Protein AF-A0A1F5CZR9-F1 (afdb_monomer_lite)

Radius of gyration: 28.27 Å; chains: 1; bounding box: 61×41×88 Å

Sequence (184 aa):
MLEPYILILLAVVMSLSHAVIFRLTFDDGFEARFELYREAQKARMVEENEKFVHTMKGIIDLDPEAVEVMGFGEKWKQMLAGVDEMKAERGRLVNRIHVVYYFTFASVVFSGGGLVFTEGLGLPLGYTLYLTSFSWWLLVGGLLATLYLLLEYQLIERKFSRVHSSSDGRGTRIPPGGTAASAP

Structure (mmCIF, N/CA/C/O backbone):
data_AF-A0A1F5CZR9-F1
#
_entry.id   AF-A0A1F5CZR9-F1
#
loop_
_atom_site.group_PDB
_atom_site.id
_atom_site.type_symbol
_atom_site.label_atom_id
_atom_site.label_alt_id
_atom_site.label_comp_id
_atom_site.label_asym_id
_atom_site.label_entity_id
_atom_site.label_seq_id
_atom_site.pdbx_PDB_ins_code
_atom_site.Cartn_x
_atom_site.Cartn_y
_atom_site.Cartn_z
_atom_site.occupancy
_atom_site.B_iso_or_equiv
_atom_site.auth_seq_id
_atom_site.auth_comp_id
_atom_site.auth_asym_id
_atom_site.auth_atom_id
_atom_site.pdbx_PDB_model_num
ATOM 1 N N . MET A 1 1 ? 24.836 -5.600 -20.474 1.00 67.75 1 MET A N 1
ATOM 2 C CA . MET A 1 1 ? 23.818 -6.591 -20.902 1.00 67.75 1 MET A CA 1
ATOM 3 C C . MET A 1 1 ? 23.045 -7.241 -19.747 1.00 67.75 1 MET A C 1
ATOM 5 O O . MET A 1 1 ? 21.901 -7.599 -19.969 1.00 67.75 1 MET A O 1
ATOM 9 N N . LEU A 1 2 ? 23.605 -7.407 -18.535 1.00 86.44 2 LEU A N 1
ATOM 10 C CA . LEU A 1 2 ? 22.926 -8.097 -17.413 1.00 86.44 2 LEU A CA 1
ATOM 11 C C . LEU A 1 2 ? 21.934 -7.227 -16.615 1.00 86.44 2 LEU A C 1
ATOM 13 O O . LEU A 1 2 ? 20.970 -7.744 -16.061 1.00 86.44 2 LEU A O 1
ATOM 17 N N . GLU A 1 3 ? 22.154 -5.915 -16.570 1.00 86.50 3 GLU A N 1
ATOM 18 C CA . GLU A 1 3 ? 21.386 -4.970 -15.746 1.00 86.50 3 GLU A CA 1
ATOM 19 C C . GLU A 1 3 ? 19.857 -5.030 -15.950 1.00 86.50 3 GLU A C 1
ATOM 21 O O . GLU A 1 3 ? 19.153 -5.157 -14.948 1.00 86.50 3 GLU A O 1
ATOM 26 N N . PRO A 1 4 ? 19.302 -5.045 -17.180 1.00 87.25 4 PRO A N 1
ATOM 27 C CA . PRO A 1 4 ? 17.851 -5.121 -17.354 1.00 87.25 4 PRO A CA 1
ATOM 28 C C . PRO A 1 4 ? 17.233 -6.399 -16.767 1.00 87.25 4 PRO A C 1
ATOM 30 O O . PRO A 1 4 ? 16.142 -6.356 -16.206 1.00 87.25 4 PRO A O 1
ATOM 33 N N . TYR A 1 5 ? 17.945 -7.530 -16.839 1.00 90.19 5 TYR A N 1
ATOM 34 C CA . TYR A 1 5 ? 17.497 -8.794 -16.248 1.00 90.19 5 TYR A CA 1
ATOM 35 C C . TYR A 1 5 ? 17.472 -8.728 -14.721 1.00 90.19 5 TYR A C 1
ATOM 37 O O . TYR A 1 5 ? 16.531 -9.219 -14.101 1.00 90.19 5 TYR A O 1
ATOM 45 N N . ILE A 1 6 ? 18.478 -8.086 -14.116 1.00 92.06 6 ILE A N 1
ATOM 46 C CA . ILE A 1 6 ? 18.532 -7.864 -12.666 1.00 92.06 6 ILE A CA 1
ATOM 47 C C . ILE A 1 6 ? 17.344 -7.005 -12.226 1.00 92.06 6 ILE A C 1
ATOM 49 O O . ILE A 1 6 ? 16.684 -7.337 -11.246 1.00 92.06 6 ILE A O 1
ATOM 53 N N . LEU A 1 7 ? 17.024 -5.943 -12.968 1.00 91.00 7 LEU A N 1
ATOM 54 C CA . LEU A 1 7 ? 15.895 -5.062 -12.654 1.00 91.00 7 LEU A CA 1
ATOM 55 C C . LEU A 1 7 ? 14.547 -5.784 -12.748 1.00 91.00 7 LEU A C 1
ATOM 57 O O . LEU A 1 7 ? 13.711 -5.632 -11.858 1.00 91.00 7 LEU A O 1
ATOM 61 N N . ILE A 1 8 ? 14.354 -6.621 -13.772 1.00 90.94 8 ILE A N 1
ATOM 62 C CA . ILE A 1 8 ? 13.153 -7.461 -13.894 1.00 90.94 8 ILE A CA 1
ATOM 63 C C . ILE A 1 8 ? 13.056 -8.423 -12.706 1.00 90.94 8 ILE A C 1
ATOM 65 O O . ILE A 1 8 ? 11.998 -8.530 -12.087 1.00 90.94 8 ILE A O 1
ATOM 69 N N . LEU A 1 9 ? 14.156 -9.093 -12.350 1.00 94.00 9 LEU A N 1
ATOM 70 C CA . LEU A 1 9 ? 14.185 -10.013 -11.214 1.00 94.00 9 LEU A CA 1
ATOM 71 C C . LEU A 1 9 ? 13.847 -9.293 -9.898 1.00 94.00 9 LEU A C 1
ATOM 73 O O . LEU A 1 9 ? 13.029 -9.786 -9.126 1.00 94.00 9 LEU A O 1
ATOM 77 N N . LEU A 1 10 ? 14.413 -8.105 -9.666 1.00 93.62 10 LEU A N 1
ATOM 78 C CA . LEU A 1 10 ? 14.102 -7.279 -8.496 1.00 93.62 10 LEU A CA 1
ATOM 79 C C . LEU A 1 10 ? 12.627 -6.862 -8.460 1.00 93.62 10 LEU A C 1
ATOM 81 O O . LEU A 1 10 ? 12.006 -6.941 -7.400 1.00 93.62 10 LEU A O 1
ATOM 85 N N . ALA A 1 11 ? 12.042 -6.483 -9.599 1.00 92.19 11 ALA A N 1
ATOM 86 C CA . ALA A 1 11 ? 10.621 -6.151 -9.687 1.00 92.19 11 ALA A CA 1
ATOM 87 C C . ALA A 1 11 ? 9.728 -7.342 -9.305 1.00 92.19 11 ALA A C 1
ATOM 89 O O . ALA A 1 11 ? 8.759 -7.179 -8.559 1.00 92.19 11 ALA A O 1
ATOM 90 N N . VAL A 1 12 ? 10.080 -8.548 -9.765 1.00 93.19 12 VAL A N 1
ATOM 91 C CA . VAL A 1 12 ? 9.365 -9.789 -9.428 1.00 93.19 12 VAL A CA 1
ATOM 92 C C . VAL A 1 12 ? 9.501 -10.114 -7.941 1.00 93.19 12 VAL A C 1
ATOM 94 O O . VAL A 1 12 ? 8.495 -10.362 -7.277 1.00 93.19 12 VAL A O 1
ATOM 97 N N . VAL A 1 13 ? 10.718 -10.061 -7.391 1.00 93.69 13 VAL A N 1
ATOM 98 C CA . VAL A 1 13 ? 10.968 -10.310 -5.961 1.00 93.69 13 VAL A CA 1
ATOM 99 C C . VAL A 1 13 ? 10.206 -9.311 -5.090 1.00 93.69 13 VAL A C 1
ATOM 101 O O . VAL A 1 13 ? 9.594 -9.710 -4.098 1.00 93.69 13 VAL A O 1
ATOM 104 N N . MET A 1 14 ? 10.185 -8.031 -5.467 1.00 92.56 14 MET A N 1
ATOM 105 C CA . MET A 1 14 ? 9.427 -7.000 -4.757 1.00 92.56 14 MET A CA 1
ATOM 106 C C . MET A 1 14 ? 7.922 -7.281 -4.803 1.00 92.56 14 MET A C 1
ATOM 108 O O . MET A 1 14 ? 7.262 -7.220 -3.769 1.00 92.56 14 MET A O 1
ATOM 112 N N . SER A 1 15 ? 7.385 -7.651 -5.968 1.00 91.38 15 SER A N 1
ATOM 113 C CA . SER A 1 15 ? 5.967 -7.989 -6.129 1.00 91.38 15 SER 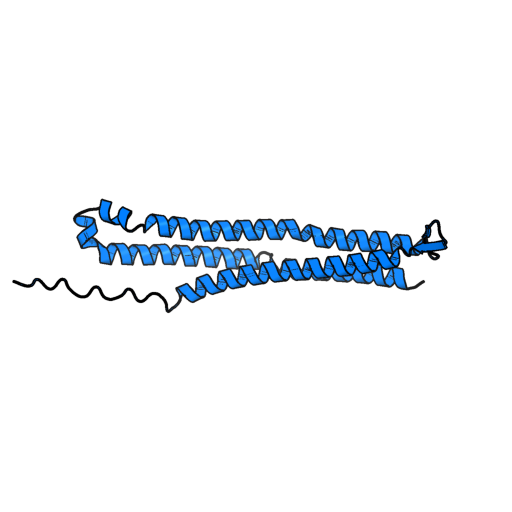A CA 1
ATOM 114 C C . SER A 1 15 ? 5.552 -9.196 -5.277 1.00 91.38 15 SER A C 1
ATOM 116 O O . SER A 1 15 ? 4.531 -9.145 -4.588 1.00 91.38 15 SER A O 1
ATOM 118 N N . LEU A 1 16 ? 6.373 -10.251 -5.257 1.00 91.31 16 LEU A N 1
ATOM 119 C CA . LEU A 1 16 ? 6.148 -11.438 -4.429 1.00 91.31 16 LEU A CA 1
ATOM 120 C C . LEU A 1 16 ? 6.234 -11.111 -2.937 1.00 91.31 16 LEU A C 1
ATOM 122 O O . LEU A 1 16 ? 5.358 -11.502 -2.170 1.00 91.31 16 LEU A O 1
ATOM 126 N N . SER A 1 17 ? 7.255 -10.355 -2.531 1.00 89.56 17 SER A N 1
ATOM 127 C CA . SER A 1 17 ? 7.435 -9.938 -1.137 1.00 89.56 17 SER A CA 1
ATOM 128 C C . SER A 1 17 ? 6.250 -9.101 -0.664 1.00 89.56 17 SER A C 1
ATOM 130 O O . SER A 1 17 ? 5.699 -9.354 0.403 1.00 89.56 17 SER A O 1
ATOM 132 N N . HIS A 1 18 ? 5.803 -8.153 -1.490 1.00 88.94 18 HIS A N 1
ATOM 133 C CA . HIS A 1 18 ? 4.627 -7.342 -1.213 1.00 88.94 18 HIS A CA 1
ATOM 134 C C . HIS A 1 18 ? 3.361 -8.197 -1.084 1.00 88.94 18 HIS A C 1
ATOM 136 O O . HIS A 1 18 ? 2.606 -8.015 -0.134 1.00 88.94 18 HIS A O 1
ATOM 142 N N . ALA A 1 19 ? 3.156 -9.173 -1.974 1.00 86.38 19 ALA A N 1
ATOM 143 C CA . ALA A 1 19 ? 2.020 -10.088 -1.893 1.00 86.38 19 ALA A CA 1
ATOM 144 C C . ALA A 1 19 ? 2.030 -10.916 -0.596 1.00 86.38 19 ALA A C 1
ATOM 146 O O . ALA A 1 19 ? 0.996 -11.042 0.056 1.00 86.38 19 ALA A O 1
ATOM 147 N N . VAL A 1 20 ? 3.191 -11.446 -0.193 1.00 85.88 20 VAL A N 1
ATOM 148 C CA . VAL A 1 20 ? 3.341 -12.220 1.050 1.00 85.88 20 VAL A CA 1
ATOM 149 C C . VAL A 1 20 ? 3.095 -11.346 2.276 1.00 85.88 20 VAL A C 1
ATOM 151 O O . VAL A 1 20 ? 2.308 -11.727 3.139 1.00 85.88 20 VAL A O 1
ATOM 154 N N . ILE A 1 21 ? 3.722 -10.168 2.345 1.00 83.25 21 ILE A N 1
ATOM 155 C CA . ILE A 1 21 ? 3.536 -9.218 3.449 1.00 83.25 21 ILE A CA 1
ATOM 156 C C . ILE A 1 21 ? 2.067 -8.831 3.550 1.00 83.25 21 ILE A C 1
ATOM 158 O O . ILE A 1 21 ? 1.483 -8.918 4.628 1.00 83.25 21 ILE A O 1
ATOM 162 N N . PHE A 1 22 ? 1.458 -8.441 2.431 1.00 78.75 22 PHE A N 1
ATOM 163 C CA . PHE A 1 22 ? 0.069 -8.024 2.405 1.00 78.75 22 PHE A CA 1
ATOM 164 C C . PHE A 1 22 ? -0.860 -9.158 2.839 1.00 78.75 22 PHE A C 1
ATOM 166 O O . PHE A 1 22 ? -1.722 -8.943 3.684 1.00 78.75 22 PHE A O 1
ATOM 173 N N . ARG A 1 23 ? -0.639 -10.380 2.345 1.00 77.62 23 ARG A N 1
ATOM 174 C CA . ARG A 1 23 ? -1.414 -11.547 2.763 1.00 77.62 23 ARG A CA 1
ATOM 175 C C . ARG A 1 23 ? -1.271 -11.804 4.263 1.00 77.62 23 ARG A C 1
ATOM 177 O O . ARG A 1 23 ? -2.258 -11.812 4.978 1.00 77.62 23 ARG A O 1
ATOM 184 N N . LEU A 1 24 ? -0.057 -11.907 4.794 1.00 74.12 24 LEU A N 1
ATOM 185 C CA . LEU A 1 24 ? 0.134 -12.133 6.235 1.00 74.12 24 LEU A CA 1
ATOM 186 C C . LEU A 1 24 ? -0.498 -11.036 7.110 1.00 74.12 24 LEU A C 1
ATOM 188 O O . LEU A 1 24 ? -0.901 -11.291 8.245 1.00 74.12 24 LEU A O 1
ATOM 192 N N . THR A 1 25 ? -0.592 -9.823 6.574 1.00 70.56 25 THR A N 1
ATOM 193 C CA . THR A 1 25 ? -1.023 -8.635 7.309 1.00 70.56 25 THR A CA 1
ATOM 194 C C . THR A 1 25 ? -2.538 -8.390 7.217 1.00 70.56 25 THR A C 1
ATOM 196 O O . THR A 1 25 ? -3.145 -7.971 8.200 1.00 70.56 25 THR A O 1
ATOM 199 N N . PHE A 1 26 ? -3.167 -8.673 6.071 1.00 67.06 26 PHE A N 1
ATOM 200 C CA . PHE A 1 26 ? -4.551 -8.283 5.758 1.00 67.06 26 PHE A CA 1
ATOM 201 C C . PHE A 1 26 ? -5.493 -9.441 5.377 1.00 67.06 26 PHE A C 1
ATOM 203 O O . PHE A 1 26 ? -6.667 -9.164 5.104 1.00 67.06 26 PHE A O 1
ATOM 210 N N . ASP A 1 27 ? -5.008 -10.687 5.336 1.00 68.31 27 ASP A N 1
ATOM 211 C CA . ASP A 1 27 ? -5.811 -11.902 5.086 1.00 68.31 27 ASP A CA 1
ATOM 212 C C . ASP A 1 27 ? -6.689 -12.258 6.309 1.00 68.31 27 ASP A C 1
ATOM 214 O O . ASP A 1 27 ? -6.731 -11.508 7.289 1.00 68.31 27 ASP A O 1
ATOM 218 N N . ASP A 1 28 ? -7.387 -13.396 6.264 1.00 63.44 28 ASP A N 1
ATOM 219 C CA . ASP A 1 28 ? -8.409 -13.842 7.238 1.00 63.44 28 ASP A CA 1
ATOM 220 C C . ASP A 1 28 ? -8.035 -13.679 8.727 1.00 63.44 28 ASP A C 1
ATOM 222 O O . ASP A 1 28 ? -8.892 -13.424 9.578 1.00 63.44 28 ASP A O 1
ATOM 226 N N . GLY A 1 29 ? -6.743 -13.756 9.060 1.00 64.62 29 GLY A N 1
ATOM 227 C CA . GLY A 1 29 ? -6.248 -13.523 10.417 1.00 64.62 29 GLY A CA 1
ATOM 228 C C . GLY A 1 29 ? -6.516 -12.108 10.947 1.00 64.62 29 GLY A C 1
ATOM 229 O O . GLY A 1 29 ? -6.653 -11.933 12.155 1.00 64.62 29 GLY A O 1
ATOM 230 N N . PHE A 1 30 ? -6.612 -11.096 10.082 1.00 65.31 30 PHE A N 1
ATOM 231 C CA . PHE A 1 30 ? -6.980 -9.738 10.484 1.00 65.31 30 PHE A CA 1
ATOM 232 C C . PHE A 1 30 ? -8.474 -9.617 10.784 1.00 65.31 30 PHE A C 1
ATOM 234 O O . PHE A 1 30 ? -8.826 -9.016 11.795 1.00 65.31 30 PHE A O 1
ATOM 241 N N . GLU A 1 31 ? -9.345 -10.195 9.953 1.00 70.31 31 GLU A N 1
ATOM 242 C CA . GLU A 1 31 ? -10.797 -10.128 10.173 1.00 70.31 31 GLU A CA 1
ATOM 243 C C . GLU A 1 31 ? -11.175 -10.832 11.481 1.00 70.31 31 GLU A C 1
ATOM 245 O O . GLU A 1 31 ? -11.929 -10.285 12.280 1.00 70.31 31 GLU A O 1
ATOM 250 N N . ALA A 1 32 ? -10.553 -11.982 11.764 1.00 73.31 32 ALA A N 1
ATOM 251 C CA . ALA A 1 32 ? -10.721 -12.680 13.035 1.00 73.31 32 ALA A CA 1
ATOM 252 C C . ALA A 1 32 ? -10.283 -11.822 14.236 1.00 73.31 32 ALA A C 1
ATOM 254 O O . ALA A 1 32 ? -10.989 -11.756 15.241 1.00 73.31 32 ALA A O 1
ATOM 255 N N . ARG A 1 33 ? -9.142 -11.118 14.135 1.00 73.31 33 ARG A N 1
ATOM 256 C CA . ARG A 1 33 ? -8.701 -10.171 15.174 1.00 73.31 33 ARG A CA 1
ATOM 257 C C . ARG A 1 33 ? -9.691 -9.015 15.322 1.00 73.31 33 ARG A C 1
ATOM 259 O O . ARG A 1 33 ? -10.036 -8.659 16.442 1.00 73.31 33 ARG A O 1
ATOM 266 N N . PHE A 1 34 ? -10.158 -8.442 14.213 1.00 73.00 34 PHE A N 1
ATOM 267 C CA . PHE A 1 34 ? -11.088 -7.314 14.205 1.00 73.00 34 PHE A CA 1
ATOM 268 C C . PHE A 1 34 ? -12.450 -7.666 14.812 1.00 73.00 34 PHE A C 1
ATOM 270 O O . PHE A 1 34 ? -12.944 -6.913 15.650 1.00 73.00 34 PHE A O 1
ATOM 277 N N . GLU A 1 35 ? -13.040 -8.807 14.449 1.00 77.06 35 GLU A N 1
ATOM 278 C CA . GLU A 1 35 ? -14.293 -9.268 15.057 1.00 77.06 35 GLU A CA 1
ATOM 279 C C . GLU A 1 35 ? -14.111 -9.540 16.554 1.00 77.06 35 GLU A C 1
ATOM 281 O O . GLU A 1 35 ? -14.918 -9.072 17.353 1.00 77.06 35 GLU A O 1
ATOM 286 N N . LEU A 1 36 ? -12.989 -10.136 16.970 1.00 77.88 36 LEU A N 1
ATOM 287 C CA . LEU A 1 36 ? -12.685 -10.323 18.392 1.00 77.88 36 LEU A CA 1
ATOM 288 C C . LEU A 1 36 ? -12.591 -8.982 19.149 1.00 77.88 36 LEU A C 1
ATOM 290 O O . LEU A 1 36 ? -13.087 -8.861 20.271 1.00 77.88 36 LEU A O 1
ATOM 294 N N . TYR A 1 37 ? -12.033 -7.936 18.530 1.00 70.44 37 TYR A N 1
ATOM 295 C CA . TYR A 1 37 ? -12.045 -6.583 19.101 1.00 70.44 37 TYR A CA 1
ATOM 296 C C . TYR A 1 37 ? -13.445 -5.979 19.167 1.00 70.44 37 TYR A C 1
ATOM 298 O O . TYR A 1 37 ? -13.802 -5.354 20.168 1.00 70.44 37 TYR A O 1
ATOM 306 N N . ARG A 1 38 ? -14.238 -6.142 18.109 1.00 76.50 38 ARG A N 1
ATOM 307 C CA . ARG A 1 38 ? -15.607 -5.634 18.041 1.00 76.50 38 ARG A CA 1
ATOM 308 C C . ARG A 1 38 ? -16.486 -6.294 19.099 1.00 76.50 38 ARG A C 1
ATOM 310 O O . ARG A 1 38 ? -17.265 -5.606 19.758 1.00 76.50 38 ARG A O 1
ATOM 317 N N . GLU A 1 39 ? -16.348 -7.600 19.287 1.00 80.75 39 GLU A N 1
ATOM 318 C CA . GLU A 1 39 ? -17.029 -8.354 20.336 1.00 80.75 39 GLU A CA 1
ATOM 319 C C . GLU A 1 39 ? -16.579 -7.910 21.730 1.00 80.75 39 GLU A C 1
ATOM 321 O O . GLU A 1 39 ? -17.430 -7.619 22.568 1.00 80.75 39 GLU A O 1
ATOM 326 N N . ALA A 1 40 ? -15.274 -7.741 21.964 1.00 78.69 40 ALA A N 1
ATOM 327 C CA . ALA A 1 40 ? -14.757 -7.237 23.239 1.00 78.69 40 ALA A CA 1
ATOM 328 C C . ALA A 1 40 ? -15.260 -5.816 23.562 1.00 78.69 40 ALA A C 1
ATOM 330 O O . ALA A 1 40 ? -15.619 -5.517 24.702 1.00 78.69 40 ALA A O 1
ATOM 331 N N . GLN A 1 41 ? -15.330 -4.938 22.557 1.00 72.94 41 GLN A N 1
ATOM 332 C CA . GLN A 1 41 ? -15.903 -3.596 22.690 1.00 72.94 41 GLN A CA 1
ATOM 333 C C . GLN A 1 41 ? -17.403 -3.646 23.005 1.00 72.94 41 GLN A C 1
ATOM 335 O O . GLN A 1 41 ? -17.858 -2.926 23.892 1.00 72.94 41 GLN A O 1
ATOM 340 N N . LYS A 1 42 ? -18.174 -4.514 22.335 1.00 77.50 42 LYS A N 1
ATOM 341 C CA . LYS A 1 42 ? -19.601 -4.725 22.636 1.00 77.50 42 LYS A CA 1
ATOM 342 C C . LYS A 1 42 ? -19.820 -5.258 24.048 1.00 77.50 42 LYS A C 1
ATOM 344 O O . LYS A 1 42 ? -20.663 -4.724 24.759 1.00 77.50 42 LYS A O 1
ATOM 349 N N . ALA A 1 43 ? -19.053 -6.261 24.468 1.00 79.81 43 ALA A N 1
ATOM 350 C CA . ALA A 1 43 ? -19.142 -6.820 25.814 1.00 79.81 43 ALA A CA 1
ATOM 351 C C . ALA A 1 43 ? -18.867 -5.749 26.882 1.00 79.81 43 ALA A C 1
ATOM 353 O O . ALA A 1 43 ? -19.618 -5.629 27.847 1.00 79.81 43 ALA A O 1
ATOM 354 N N . ARG A 1 44 ? -17.863 -4.891 26.658 1.00 71.06 44 ARG A N 1
ATOM 355 C CA . ARG A 1 44 ? -17.593 -3.735 27.526 1.00 71.06 44 ARG A CA 1
ATOM 356 C C . ARG A 1 44 ? -18.711 -2.701 27.530 1.00 71.06 44 ARG A C 1
ATOM 358 O O . ARG A 1 44 ? -18.984 -2.147 28.586 1.00 71.06 44 ARG A O 1
ATOM 365 N N . MET A 1 45 ? -19.361 -2.437 26.396 1.00 72.12 45 MET A N 1
ATOM 366 C CA . MET A 1 45 ? -20.527 -1.543 26.374 1.00 72.12 45 MET A CA 1
ATOM 367 C C . MET A 1 45 ? -21.650 -2.076 27.255 1.00 72.12 45 MET A C 1
ATOM 369 O O . MET A 1 45 ? -22.250 -1.304 27.994 1.00 72.12 45 MET A O 1
ATOM 373 N N . VAL A 1 46 ? -21.906 -3.386 27.207 1.00 77.50 46 VAL A N 1
ATOM 374 C CA . VAL A 1 46 ? -22.907 -4.028 28.065 1.00 77.50 46 VAL A CA 1
ATOM 375 C C . VAL A 1 46 ? -22.508 -3.909 29.537 1.00 77.50 46 VAL A C 1
ATOM 377 O O . VAL A 1 46 ? -23.324 -3.477 30.344 1.00 77.50 46 VAL A O 1
ATOM 380 N N . GLU A 1 47 ? -21.248 -4.183 29.881 1.00 78.88 47 GLU A N 1
ATOM 381 C CA . GLU A 1 47 ? -20.761 -4.077 31.263 1.00 78.88 47 GLU A CA 1
ATOM 382 C C . GLU A 1 47 ? -20.784 -2.630 31.799 1.00 78.88 47 GLU A C 1
ATOM 384 O O . GLU A 1 47 ? -21.217 -2.391 32.929 1.00 78.88 47 GLU A O 1
ATOM 389 N N . GLU A 1 48 ? -20.347 -1.643 31.002 1.00 74.69 48 GLU A N 1
ATOM 390 C CA . GLU A 1 48 ? -20.453 -0.222 31.368 1.00 74.69 48 GLU A CA 1
ATOM 391 C C . GLU A 1 48 ? -21.919 0.185 31.539 1.00 74.69 48 GLU A C 1
ATOM 393 O O . GLU A 1 48 ? -22.226 0.934 32.466 1.00 74.69 48 GLU A O 1
ATOM 398 N N . ASN A 1 49 ? -22.823 -0.323 30.693 1.00 73.56 49 ASN A N 1
ATOM 399 C CA . ASN A 1 49 ? -24.251 -0.047 30.806 1.00 73.56 49 ASN A CA 1
ATOM 400 C C . ASN A 1 49 ? -24.844 -0.609 32.097 1.00 73.56 49 ASN A C 1
ATOM 402 O O . ASN A 1 49 ? -25.536 0.099 32.821 1.00 73.56 49 ASN A O 1
ATOM 406 N N . GLU A 1 50 ? -24.549 -1.868 32.419 1.00 77.25 50 GLU A N 1
ATOM 407 C CA . GLU A 1 50 ? -25.036 -2.507 33.641 1.00 77.25 50 GLU A CA 1
ATOM 408 C C . GLU A 1 50 ? -24.521 -1.792 34.892 1.00 77.25 50 GLU A C 1
ATOM 410 O O . GLU A 1 50 ? -25.298 -1.517 35.808 1.00 77.25 50 GLU A O 1
ATOM 415 N N . LYS A 1 51 ? -23.235 -1.415 34.916 1.00 76.75 51 LYS A N 1
ATOM 416 C CA . LYS A 1 51 ? -22.661 -0.606 36.002 1.00 76.75 51 LYS A CA 1
ATOM 417 C C . LYS A 1 51 ? -23.333 0.757 36.106 1.00 76.75 51 LYS A C 1
ATOM 419 O O . LYS A 1 51 ? -23.689 1.165 37.208 1.00 76.75 51 LYS A O 1
ATOM 424 N N . PHE A 1 52 ? -23.527 1.443 34.983 1.00 70.69 52 PHE A N 1
ATOM 425 C CA . PHE A 1 52 ? -24.184 2.744 34.954 1.00 70.69 52 PHE A CA 1
ATOM 426 C C . PHE A 1 52 ? -25.617 2.654 35.492 1.00 70.69 52 PHE A C 1
ATOM 428 O O . PHE A 1 52 ? -25.950 3.366 36.436 1.00 70.69 52 PHE A O 1
ATOM 435 N N . VAL A 1 53 ? -26.429 1.725 34.978 1.00 70.69 53 VAL A N 1
ATOM 436 C CA . VAL A 1 53 ? -27.808 1.493 35.435 1.00 70.69 53 VAL A CA 1
ATOM 437 C C . VAL A 1 53 ? -27.839 1.125 36.916 1.00 70.69 53 VAL A C 1
ATOM 439 O O . VAL A 1 53 ? -28.662 1.656 37.655 1.00 70.69 53 VAL A O 1
ATOM 442 N N . HIS A 1 54 ? -26.929 0.271 37.389 1.00 73.88 54 HIS A N 1
ATOM 443 C CA . HIS A 1 54 ? -26.866 -0.105 38.800 1.00 73.88 54 HIS A CA 1
ATOM 444 C C . HIS A 1 54 ? -26.509 1.083 39.707 1.00 73.88 54 HIS A C 1
ATOM 446 O O . HIS A 1 54 ? -27.112 1.256 40.765 1.00 73.88 54 HIS A O 1
ATOM 452 N N . THR A 1 55 ? -25.544 1.919 39.313 1.00 72.19 55 THR A N 1
ATOM 453 C CA . THR A 1 55 ? -25.130 3.102 40.086 1.00 72.19 55 THR A CA 1
ATOM 454 C C . THR A 1 55 ? -26.172 4.218 40.043 1.00 72.19 55 THR A C 1
ATOM 456 O O . THR A 1 55 ? -26.354 4.923 41.032 1.00 72.19 55 THR A O 1
ATOM 459 N N . MET A 1 56 ? -26.873 4.372 38.921 1.00 67.12 56 MET A N 1
ATOM 460 C CA . MET A 1 56 ? -27.834 5.449 38.703 1.00 67.12 56 MET A CA 1
ATOM 461 C C . MET A 1 56 ? -29.284 5.064 38.968 1.00 67.12 56 MET A C 1
ATOM 463 O O . MET A 1 56 ? -30.135 5.942 38.902 1.00 67.12 56 MET A O 1
ATOM 467 N N . LYS A 1 57 ? -29.582 3.809 39.321 1.00 67.00 57 LYS A N 1
ATOM 468 C CA . LYS A 1 57 ? -30.949 3.296 39.509 1.00 67.00 57 LYS A CA 1
ATOM 469 C C . LYS A 1 57 ? -31.850 4.228 40.328 1.00 67.00 57 LYS A C 1
ATOM 471 O O . LYS A 1 57 ? -32.964 4.514 39.919 1.00 67.00 57 LYS A O 1
ATOM 476 N N . GLY A 1 58 ? -31.329 4.780 41.427 1.00 64.12 58 GLY A N 1
ATOM 477 C CA . GLY A 1 58 ? -32.076 5.711 42.280 1.00 64.12 58 GLY A CA 1
ATOM 478 C C . GLY A 1 58 ? -32.373 7.082 41.658 1.00 64.12 58 GLY A C 1
ATOM 479 O O . GLY A 1 58 ? -33.315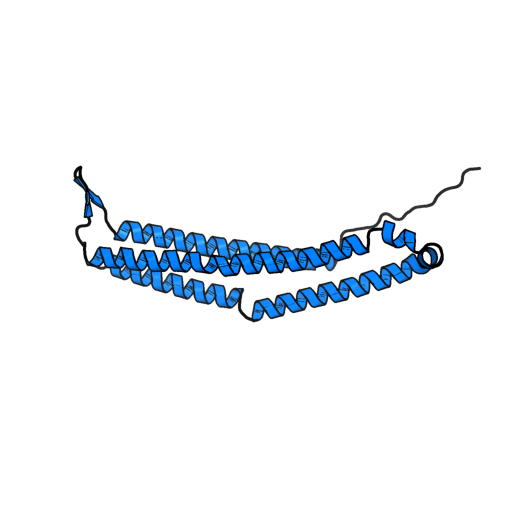 7.732 42.083 1.00 64.12 58 GLY A O 1
ATOM 480 N N . ILE A 1 59 ? -31.595 7.529 40.670 1.00 61.28 59 ILE A N 1
ATOM 481 C CA . ILE A 1 59 ? -31.833 8.774 39.921 1.00 61.28 59 ILE A CA 1
ATOM 482 C C . ILE A 1 59 ? -32.671 8.482 38.667 1.00 61.28 59 ILE A C 1
ATOM 484 O O . ILE A 1 59 ? -33.561 9.257 38.354 1.00 61.28 59 ILE A O 1
ATOM 488 N N . ILE A 1 60 ? -32.449 7.342 38.003 1.00 60.09 60 ILE A N 1
ATOM 489 C CA . ILE A 1 60 ? -33.218 6.878 36.833 1.00 60.09 60 ILE A CA 1
ATOM 490 C C . ILE A 1 60 ? -34.697 6.691 37.182 1.00 60.09 60 ILE A C 1
ATOM 492 O O . ILE A 1 60 ? -35.562 7.099 36.414 1.00 60.09 60 ILE A O 1
ATOM 496 N N . ASP A 1 61 ? -34.983 6.102 38.347 1.00 64.56 61 ASP A N 1
ATOM 497 C CA . ASP A 1 61 ? -36.354 5.889 38.827 1.00 64.56 61 ASP A CA 1
ATOM 498 C C . ASP A 1 61 ? -37.067 7.212 39.196 1.00 64.56 61 ASP A C 1
ATOM 500 O O . ASP A 1 61 ? -38.290 7.239 39.324 1.00 64.56 61 ASP A O 1
ATOM 504 N N . LEU A 1 62 ? -36.312 8.304 39.376 1.00 64.12 62 LEU A N 1
ATOM 505 C CA . LEU A 1 62 ? -36.796 9.626 39.792 1.00 64.12 62 LEU A CA 1
ATOM 506 C C . LEU A 1 62 ? -36.918 10.609 38.618 1.00 64.12 62 LEU A C 1
ATOM 508 O O . LEU A 1 62 ? -37.876 11.378 38.575 1.00 64.12 62 LEU A O 1
ATOM 512 N N . ASP A 1 63 ? -35.967 10.580 37.683 1.00 63.78 63 ASP A N 1
ATOM 513 C CA . ASP A 1 63 ? -35.953 11.391 36.466 1.00 63.78 63 ASP A CA 1
ATOM 514 C C . ASP A 1 63 ? -35.186 10.668 35.331 1.00 63.78 63 ASP A C 1
ATOM 516 O O . ASP A 1 63 ? -33.948 10.678 35.297 1.00 63.78 63 ASP A O 1
ATOM 520 N N . PRO A 1 64 ? -35.897 10.026 34.388 1.00 64.31 64 PRO A N 1
ATOM 521 C CA . PRO A 1 64 ? -35.274 9.311 33.280 1.00 64.31 64 PRO A CA 1
ATOM 522 C C . PRO A 1 64 ? -34.591 10.237 32.255 1.00 64.31 64 PRO A C 1
ATOM 524 O O . PRO A 1 64 ? -33.678 9.780 31.566 1.00 64.31 64 PRO A O 1
ATOM 527 N N . GLU A 1 65 ? -34.957 11.524 32.165 1.00 60.56 65 GLU A N 1
ATOM 528 C CA . GLU A 1 65 ? -34.334 12.471 31.220 1.00 60.56 65 GLU A CA 1
ATOM 529 C C . GLU A 1 65 ? -32.922 12.888 31.670 1.00 60.56 65 GLU A C 1
ATOM 531 O O . GLU A 1 65 ? -32.048 13.154 30.840 1.00 60.56 65 GLU A O 1
ATOM 536 N N . ALA A 1 66 ? -32.627 12.836 32.974 1.00 59.25 66 ALA A N 1
ATOM 537 C CA . ALA A 1 66 ? -31.299 13.137 33.518 1.00 59.25 66 ALA A CA 1
ATOM 538 C C . ALA A 1 66 ? -30.190 12.197 32.993 1.00 59.25 66 ALA A C 1
ATOM 540 O O . ALA A 1 66 ? -29.011 12.563 32.976 1.00 59.25 66 ALA A O 1
ATOM 541 N N . VAL A 1 67 ? -30.553 10.996 32.527 1.00 59.38 67 VAL A N 1
ATOM 542 C CA . VAL A 1 67 ? -29.632 10.024 31.911 1.00 59.38 67 VAL A CA 1
ATOM 543 C C . VAL A 1 67 ? -29.194 10.449 30.513 1.00 59.38 67 VAL A C 1
ATOM 545 O O . VAL A 1 67 ? -28.021 10.286 30.166 1.00 59.38 67 VAL A O 1
ATOM 548 N N . GLU A 1 68 ? -30.105 11.010 29.712 1.00 58.34 68 GLU A N 1
ATOM 549 C CA . GLU A 1 68 ? -29.767 11.549 28.389 1.00 58.34 68 GLU A CA 1
ATOM 550 C C . GLU A 1 68 ? -28.811 12.740 28.514 1.00 58.34 68 GLU A C 1
ATOM 552 O O . GLU A 1 68 ? -27.850 12.846 27.748 1.00 58.34 68 GLU A O 1
ATOM 557 N N . VAL A 1 69 ? -28.988 13.572 29.546 1.00 54.62 69 VAL A N 1
ATOM 558 C CA . VAL A 1 69 ? -28.126 14.733 29.822 1.00 54.62 69 VAL A CA 1
ATOM 559 C C . VAL A 1 69 ? -26.691 14.327 30.197 1.00 54.62 69 VAL A C 1
ATOM 561 O O . VAL A 1 69 ? -25.752 15.076 29.931 1.00 54.62 69 VAL A O 1
ATOM 564 N N . MET A 1 70 ? -26.472 13.120 30.736 1.00 61.94 70 MET A N 1
ATOM 565 C CA . MET A 1 70 ? -25.116 12.609 31.004 1.00 61.94 70 MET A CA 1
ATOM 566 C C . MET A 1 70 ? -24.351 12.162 29.749 1.00 61.94 70 MET A C 1
ATOM 568 O O . MET A 1 70 ? -23.179 11.794 29.849 1.00 61.94 70 MET A O 1
ATOM 572 N N . GLY A 1 71 ? -24.973 12.189 28.563 1.00 63.94 71 GLY A N 1
ATOM 573 C CA . GLY A 1 71 ? -24.285 11.949 27.290 1.00 63.94 71 GLY A CA 1
ATOM 574 C C . GLY A 1 71 ? -23.811 10.507 27.091 1.00 63.94 71 GLY A C 1
ATOM 575 O O . GLY A 1 71 ? -22.931 10.246 26.269 1.00 63.94 71 GLY A O 1
ATOM 576 N N . PHE A 1 72 ? -24.378 9.549 27.827 1.00 66.75 72 PHE A N 1
ATOM 577 C CA . PHE A 1 72 ? -23.965 8.146 27.774 1.00 66.75 72 PHE A CA 1
ATOM 578 C C . PHE A 1 72 ? -24.245 7.513 26.400 1.00 66.75 72 PHE A C 1
ATOM 580 O O . PHE A 1 72 ? -23.378 6.853 25.825 1.00 66.75 72 PHE A O 1
ATOM 587 N N . GLY A 1 73 ? -25.404 7.822 25.807 1.00 68.00 73 GLY A N 1
ATOM 588 C CA . GLY A 1 73 ? -25.724 7.443 24.427 1.00 68.00 73 GLY A CA 1
ATOM 589 C C . GLY A 1 73 ? -24.802 8.098 23.389 1.00 68.00 73 GLY A C 1
ATOM 590 O O . GLY A 1 73 ? -24.439 7.465 22.397 1.00 68.00 73 GLY A O 1
ATOM 591 N N . GLU A 1 74 ? -24.355 9.333 23.635 1.00 74.50 74 GLU A N 1
ATOM 592 C CA . GLU A 1 74 ? -23.392 10.045 22.785 1.00 74.50 74 GLU A CA 1
ATOM 593 C C . GLU A 1 74 ? -22.014 9.365 22.826 1.00 74.50 74 GLU A C 1
ATOM 595 O O . GLU A 1 74 ? -21.395 9.130 21.787 1.00 74.50 74 GLU A O 1
ATOM 600 N N . LYS A 1 75 ? -21.569 8.957 24.023 1.00 70.50 75 LYS A N 1
ATOM 601 C CA . LYS A 1 75 ? -20.327 8.199 24.236 1.00 70.50 75 LYS A CA 1
ATOM 602 C C . LYS A 1 75 ? -20.362 6.853 23.502 1.00 70.50 75 LYS A C 1
ATOM 604 O O . LYS A 1 75 ? -19.375 6.464 22.879 1.00 70.50 75 LYS A O 1
ATOM 609 N N . TRP A 1 76 ? -21.503 6.162 23.512 1.00 70.00 76 TRP A N 1
ATOM 610 C CA . TRP A 1 76 ? -21.689 4.915 22.761 1.00 70.00 76 TRP A CA 1
ATOM 611 C C . TRP A 1 76 ? -21.656 5.113 21.249 1.00 70.00 76 TRP A C 1
ATOM 613 O O . TRP A 1 76 ? -20.978 4.357 20.550 1.00 70.00 76 TRP A O 1
ATOM 623 N N . LYS A 1 77 ? -22.342 6.144 20.740 1.00 74.31 77 LYS A N 1
ATOM 624 C CA . LYS A 1 77 ? -22.296 6.500 19.315 1.00 74.31 77 LYS A CA 1
ATOM 625 C C . LYS A 1 77 ? -20.870 6.815 18.873 1.00 74.31 77 LYS A C 1
ATOM 627 O O . LYS A 1 77 ? -20.451 6.331 17.829 1.00 74.31 77 LYS A O 1
ATOM 632 N N . GLN A 1 78 ? -20.112 7.560 19.678 1.00 75.31 78 GLN A N 1
ATOM 633 C CA . GLN A 1 78 ? -18.709 7.868 19.393 1.00 75.31 78 GLN A CA 1
ATOM 634 C C . GLN A 1 78 ? -17.830 6.613 19.368 1.00 75.31 78 GLN A C 1
ATOM 636 O O 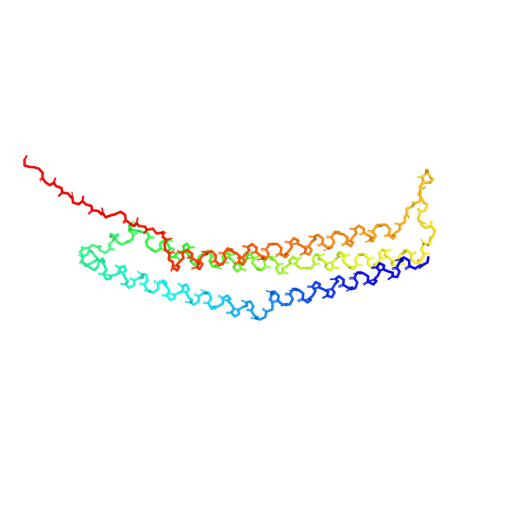. GLN A 1 78 ? -16.983 6.477 18.488 1.00 75.31 78 GLN A O 1
ATOM 641 N N . MET A 1 79 ? -18.041 5.673 20.293 1.00 70.00 79 MET A N 1
ATOM 642 C CA . MET A 1 79 ? -17.236 4.453 20.353 1.00 70.00 79 MET A CA 1
ATOM 643 C C . MET A 1 79 ? -17.512 3.517 19.165 1.00 70.00 79 MET A C 1
ATOM 645 O O . MET A 1 79 ? -16.573 3.019 18.545 1.00 70.00 79 MET A O 1
ATOM 649 N N . LEU A 1 80 ? -18.784 3.342 18.787 1.00 72.44 80 LEU A N 1
ATOM 650 C CA . LEU A 1 80 ? -19.174 2.589 17.588 1.00 72.44 80 LEU A CA 1
ATOM 651 C C . LEU A 1 80 ? -18.685 3.266 16.300 1.00 72.44 80 LEU A C 1
ATOM 653 O O . LEU A 1 80 ? -18.128 2.591 15.435 1.00 72.44 80 LEU A O 1
ATOM 657 N N . ALA A 1 81 ? -18.811 4.593 16.204 1.00 75.44 81 ALA A N 1
ATOM 658 C CA . ALA A 1 81 ? -18.301 5.358 15.070 1.00 75.44 81 ALA A CA 1
ATOM 659 C C . ALA A 1 81 ? -16.780 5.211 14.915 1.00 75.44 81 ALA A C 1
ATOM 661 O O . ALA A 1 81 ? -16.295 5.097 13.793 1.00 75.44 81 ALA A O 1
ATOM 662 N N . GLY A 1 82 ? -16.031 5.136 16.021 1.00 73.00 82 GLY A N 1
ATOM 663 C CA . GLY A 1 82 ? -14.593 4.871 15.990 1.00 73.00 82 GLY A CA 1
ATOM 664 C C . GLY A 1 82 ? -14.252 3.499 15.397 1.00 73.00 82 GLY A C 1
ATOM 665 O O . GLY A 1 82 ? -13.320 3.387 14.605 1.00 73.00 82 GLY A O 1
ATOM 666 N N . VAL A 1 83 ? -15.017 2.453 15.724 1.00 70.69 83 VAL A N 1
ATOM 667 C CA . VAL A 1 83 ? -14.823 1.106 15.149 1.00 70.69 83 VAL A CA 1
ATOM 668 C C . VAL A 1 83 ? -15.135 1.092 13.647 1.00 70.69 83 VAL A C 1
ATOM 670 O O . VAL A 1 83 ? -14.383 0.502 12.864 1.00 70.69 83 VAL A O 1
ATOM 673 N N . ASP A 1 84 ? -16.201 1.775 13.227 1.00 75.69 84 ASP A N 1
ATOM 674 C CA . ASP A 1 84 ? -16.573 1.887 11.812 1.00 75.69 84 ASP A CA 1
ATOM 675 C C . ASP A 1 84 ? -15.562 2.725 11.010 1.00 75.69 84 ASP A C 1
ATOM 677 O O . ASP A 1 84 ? -15.192 2.354 9.891 1.00 75.69 84 ASP A O 1
ATOM 681 N N . GLU A 1 85 ? -15.038 3.808 11.591 1.00 79.88 85 GLU A N 1
ATOM 682 C CA . GLU A 1 85 ? -13.968 4.614 10.998 1.00 79.88 85 GLU A CA 1
ATOM 683 C C . GLU A 1 85 ? -12.703 3.777 10.772 1.00 79.88 85 GLU A C 1
ATOM 685 O O . GLU A 1 85 ? -12.096 3.843 9.700 1.00 79.88 85 GLU A O 1
ATOM 690 N N . MET A 1 86 ? -12.343 2.916 11.727 1.00 72.00 86 MET A N 1
ATOM 691 C CA . MET A 1 86 ? -11.203 2.006 11.585 1.00 72.00 86 MET A CA 1
ATOM 692 C C . MET A 1 86 ? -11.413 0.985 10.455 1.00 72.00 86 MET A C 1
ATOM 694 O O . MET A 1 86 ? -10.489 0.712 9.681 1.00 72.00 86 MET A O 1
ATOM 698 N N . LYS A 1 87 ? -12.635 0.459 10.291 1.00 75.69 87 LYS A N 1
ATOM 699 C CA . LYS A 1 87 ? -12.976 -0.417 9.156 1.00 75.69 87 LYS A CA 1
ATOM 700 C C . LYS A 1 87 ? -12.862 0.326 7.819 1.00 75.69 87 LYS A C 1
ATOM 702 O O . LYS A 1 87 ? -12.346 -0.229 6.843 1.00 75.69 87 LYS A O 1
ATOM 707 N N . ALA A 1 88 ? -13.278 1.591 7.776 1.00 81.19 88 ALA A N 1
ATOM 708 C CA . ALA A 1 88 ? -13.151 2.444 6.597 1.00 81.19 88 ALA A CA 1
ATOM 709 C C . ALA A 1 88 ? -11.687 2.813 6.278 1.00 81.19 88 ALA A C 1
ATOM 711 O O . ALA A 1 88 ? -11.288 2.791 5.111 1.00 81.19 88 ALA A O 1
ATOM 712 N N . GLU A 1 89 ? -10.853 3.114 7.284 1.00 79.00 89 GLU A N 1
ATOM 713 C CA . GLU A 1 89 ? -9.399 3.294 7.125 1.00 79.00 89 GLU A CA 1
ATOM 714 C C . GLU A 1 89 ? -8.752 2.048 6.498 1.00 79.00 89 GLU A C 1
ATOM 716 O O . GLU A 1 89 ? -8.008 2.171 5.521 1.00 79.00 89 GLU A O 1
ATOM 721 N N . ARG A 1 90 ? -9.117 0.842 6.957 1.00 75.31 90 ARG A N 1
ATOM 722 C CA . ARG A 1 90 ? -8.638 -0.419 6.366 1.00 75.31 90 ARG A CA 1
ATOM 723 C C . ARG A 1 90 ? -9.089 -0.592 4.920 1.00 75.31 90 ARG A C 1
ATOM 725 O O . ARG A 1 90 ? -8.272 -0.938 4.073 1.00 75.31 90 ARG A O 1
ATOM 732 N N . GLY A 1 91 ? -10.361 -0.339 4.610 1.00 76.56 91 GLY A N 1
ATOM 733 C CA . GLY A 1 91 ? -10.862 -0.415 3.231 1.00 76.56 91 GLY A CA 1
ATOM 734 C C . GLY A 1 91 ? -10.084 0.497 2.275 1.00 76.56 91 GLY A C 1
ATOM 735 O O . GLY A 1 91 ? -9.730 0.092 1.166 1.00 76.56 91 GLY A O 1
ATOM 736 N N . ARG A 1 92 ? -9.728 1.703 2.736 1.00 81.50 92 ARG A N 1
ATOM 737 C CA . ARG A 1 92 ? -8.885 2.640 1.977 1.00 81.50 92 ARG A CA 1
ATOM 738 C C . ARG A 1 92 ? -7.467 2.107 1.766 1.00 81.50 92 ARG A C 1
ATOM 740 O O . ARG A 1 92 ? -6.955 2.212 0.654 1.00 81.50 92 ARG A O 1
ATOM 747 N N . LEU A 1 93 ? -6.859 1.509 2.788 1.00 80.56 93 LEU A N 1
ATOM 748 C CA . LEU A 1 93 ? -5.545 0.864 2.687 1.00 80.56 93 LEU A CA 1
ATOM 749 C C . LEU A 1 93 ? -5.533 -0.288 1.689 1.00 80.56 93 LEU A C 1
ATOM 751 O O . LEU A 1 93 ? -4.634 -0.359 0.853 1.00 80.56 93 LEU A O 1
ATOM 755 N N . VAL A 1 94 ? -6.560 -1.140 1.727 1.00 78.69 94 VAL A N 1
ATOM 756 C CA . VAL A 1 94 ? -6.676 -2.267 0.798 1.00 78.69 94 VAL A CA 1
ATOM 757 C C . VAL A 1 94 ? -6.767 -1.779 -0.645 1.00 78.69 94 VAL A C 1
ATOM 759 O O . VAL A 1 94 ? -6.145 -2.333 -1.547 1.00 78.69 94 VAL A O 1
ATOM 762 N N . ASN A 1 95 ? -7.476 -0.680 -0.885 1.00 80.81 95 ASN A N 1
ATOM 763 C CA . ASN A 1 95 ? -7.541 -0.130 -2.231 1.00 80.81 95 ASN A CA 1
ATOM 764 C C . ASN A 1 95 ? -6.169 0.388 -2.721 1.00 80.81 95 ASN A C 1
ATOM 766 O O . ASN A 1 95 ? -5.834 0.249 -3.899 1.00 80.81 95 ASN A O 1
ATOM 770 N N . ARG A 1 96 ? -5.337 0.927 -1.817 1.00 84.38 96 ARG A N 1
ATOM 771 C CA . ARG A 1 96 ? -4.022 1.519 -2.135 1.00 84.38 96 ARG A CA 1
ATOM 772 C C . ARG A 1 96 ? -2.915 0.504 -2.433 1.00 84.38 96 ARG A C 1
ATOM 774 O O . ARG A 1 96 ? -1.921 0.886 -3.042 1.00 84.38 96 ARG A O 1
ATOM 781 N N . ILE A 1 97 ? -3.089 -0.773 -2.092 1.00 83.06 97 ILE A N 1
ATOM 782 C CA . ILE A 1 97 ? -2.142 -1.866 -2.409 1.00 83.06 97 ILE A CA 1
ATOM 783 C C . ILE A 1 97 ? -1.768 -1.876 -3.894 1.00 83.06 97 ILE A C 1
ATOM 785 O O . ILE A 1 97 ? -0.610 -2.089 -4.254 1.00 83.06 97 ILE A O 1
ATOM 789 N N . HIS A 1 98 ? -2.755 -1.630 -4.763 1.00 84.38 98 HIS A N 1
ATOM 790 C CA . HIS A 1 98 ? -2.600 -1.678 -6.217 1.00 84.38 98 HIS A CA 1
ATOM 791 C C . HIS A 1 98 ? -1.514 -0.724 -6.730 1.00 84.38 98 HIS A C 1
ATOM 793 O O . HIS A 1 98 ? -0.891 -1.001 -7.753 1.00 84.38 98 HIS A O 1
ATOM 799 N N . VAL A 1 99 ? -1.223 0.351 -5.988 1.00 87.75 99 VAL A N 1
ATOM 800 C CA . VAL A 1 99 ? -0.168 1.319 -6.312 1.00 87.75 99 VAL A CA 1
ATOM 801 C C . VAL A 1 99 ? 1.197 0.645 -6.445 1.00 87.75 99 VAL A C 1
ATOM 803 O O . VAL A 1 99 ? 1.916 0.918 -7.404 1.00 87.75 99 VAL A O 1
ATOM 806 N N . VAL A 1 100 ? 1.541 -0.282 -5.546 1.00 88.00 100 VAL A N 1
ATOM 807 C CA . VAL A 1 100 ? 2.835 -0.984 -5.590 1.00 88.00 100 VAL A CA 1
ATOM 808 C C . VAL A 1 100 ? 2.948 -1.846 -6.848 1.00 88.00 100 VAL A C 1
ATOM 810 O O . VAL A 1 100 ? 4.005 -1.874 -7.478 1.00 88.00 100 VAL A O 1
ATOM 813 N N . TYR A 1 101 ? 1.849 -2.477 -7.273 1.00 89.19 101 TYR A N 1
ATOM 814 C CA . TYR A 1 101 ? 1.825 -3.278 -8.497 1.00 89.19 101 TYR A CA 1
ATOM 815 C C . TYR A 1 101 ? 1.984 -2.431 -9.763 1.00 89.19 101 TYR A C 1
ATOM 817 O O . TYR A 1 101 ? 2.637 -2.873 -10.709 1.00 89.19 101 TYR A O 1
ATOM 825 N N . TYR A 1 102 ? 1.468 -1.198 -9.778 1.00 92.12 102 TYR A N 1
ATOM 826 C CA . TYR A 1 102 ? 1.729 -0.270 -10.880 1.00 92.12 102 TYR A CA 1
ATOM 827 C C . TYR A 1 102 ? 3.216 0.097 -10.973 1.00 92.12 102 TYR A C 1
ATOM 829 O O . TYR A 1 102 ? 3.765 0.099 -12.074 1.00 92.12 102 TYR A O 1
ATOM 837 N N . PHE A 1 103 ? 3.895 0.321 -9.841 1.00 91.50 103 PHE A N 1
ATOM 838 C CA . PHE A 1 103 ? 5.344 0.564 -9.824 1.00 91.50 103 PHE A CA 1
ATOM 839 C C . PHE A 1 103 ? 6.150 -0.651 -10.299 1.00 91.50 103 PHE A C 1
ATOM 841 O O . PHE A 1 103 ? 7.034 -0.496 -11.144 1.00 91.50 103 PHE A O 1
ATOM 848 N N . THR A 1 104 ? 5.842 -1.862 -9.811 1.00 89.56 104 THR A N 1
ATOM 849 C CA . THR A 1 104 ? 6.553 -3.081 -10.242 1.00 89.56 104 THR A CA 1
ATOM 850 C C . THR A 1 104 ? 6.330 -3.357 -11.723 1.00 89.56 104 THR A C 1
ATOM 852 O O . THR A 1 104 ? 7.279 -3.663 -12.439 1.00 89.56 104 THR A O 1
ATOM 855 N N . PHE A 1 105 ? 5.093 -3.215 -12.206 1.00 92.94 105 PHE A N 1
ATOM 856 C CA . PHE A 1 105 ? 4.766 -3.432 -13.612 1.00 92.94 105 PHE A CA 1
ATOM 857 C C . PHE A 1 105 ? 5.470 -2.417 -14.515 1.00 92.94 105 PHE A C 1
ATOM 859 O O . PHE A 1 105 ? 6.127 -2.806 -15.480 1.00 92.94 105 PHE A O 1
ATOM 866 N N . ALA A 1 106 ? 5.406 -1.126 -14.173 1.00 91.62 106 ALA A N 1
ATOM 867 C CA . ALA A 1 106 ? 6.109 -0.089 -14.917 1.00 91.62 106 ALA A CA 1
ATOM 868 C C . ALA A 1 106 ? 7.623 -0.356 -14.943 1.00 91.62 106 ALA A C 1
ATOM 870 O O . ALA A 1 106 ? 8.233 -0.297 -16.007 1.00 91.62 106 ALA A O 1
ATOM 871 N N . SER A 1 107 ? 8.226 -0.736 -13.812 1.00 91.56 107 SER A N 1
ATOM 872 C CA . SER A 1 107 ? 9.645 -1.104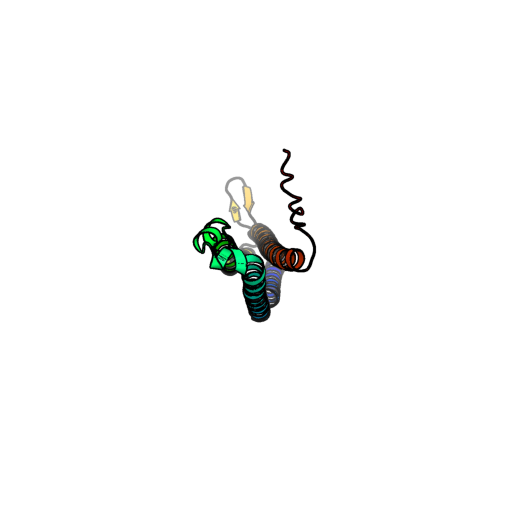 -13.756 1.00 91.56 107 SER A CA 1
ATOM 873 C C . SER A 1 107 ? 9.992 -2.250 -14.716 1.00 91.56 107 SER A C 1
ATOM 875 O O . SER A 1 107 ? 10.986 -2.153 -15.440 1.00 91.56 107 SER A O 1
ATOM 877 N N . VAL A 1 108 ? 9.165 -3.298 -14.808 1.00 92.06 108 VAL A N 1
ATOM 878 C CA . VAL A 1 108 ? 9.376 -4.393 -15.774 1.00 92.06 108 VAL A CA 1
ATOM 879 C C . VAL A 1 108 ? 9.314 -3.881 -17.213 1.00 92.06 108 VAL A C 1
ATOM 881 O O . VAL A 1 108 ? 10.195 -4.212 -18.005 1.00 92.06 108 VAL A O 1
ATOM 884 N N . VAL A 1 109 ? 8.333 -3.036 -17.548 1.00 92.81 109 VAL A N 1
ATOM 885 C CA . VAL A 1 109 ? 8.190 -2.455 -18.896 1.00 92.81 109 VAL A CA 1
ATOM 886 C C . VAL A 1 109 ? 9.416 -1.615 -19.272 1.00 92.81 109 VAL A C 1
ATOM 888 O O . VAL A 1 109 ? 9.994 -1.816 -20.340 1.00 92.81 109 VAL A O 1
ATOM 891 N N . PHE A 1 110 ? 9.867 -0.723 -18.385 1.00 89.06 110 PHE A N 1
ATOM 892 C CA . PHE A 1 110 ? 11.051 0.112 -18.625 1.00 89.06 110 PHE A CA 1
ATOM 893 C C . PHE A 1 110 ? 12.345 -0.712 -18.698 1.00 89.06 110 PHE A C 1
ATOM 895 O O . PHE A 1 110 ? 13.200 -0.445 -19.543 1.00 89.06 110 PHE A O 1
ATOM 902 N N . SER A 1 111 ? 12.473 -1.759 -17.880 1.00 88.56 111 SER A N 1
ATOM 903 C CA . SER A 1 111 ? 13.610 -2.690 -17.951 1.00 88.56 111 SER A CA 1
ATOM 904 C C . SER A 1 111 ? 13.617 -3.468 -19.265 1.00 88.56 111 SER A C 1
ATOM 906 O O . SER A 1 111 ? 14.658 -3.577 -19.905 1.00 88.56 111 SER A O 1
ATOM 908 N N . GLY A 1 112 ? 12.455 -3.952 -19.713 1.00 87.38 112 GLY A N 1
ATOM 909 C CA . GLY A 1 112 ? 12.300 -4.598 -21.017 1.00 87.38 112 GLY A CA 1
ATOM 910 C C . GLY A 1 112 ? 12.678 -3.665 -22.168 1.00 87.38 112 GLY A C 1
ATOM 911 O O . GLY A 1 112 ? 13.397 -4.069 -23.078 1.00 87.38 112 GLY A O 1
ATOM 912 N N . GLY A 1 113 ? 12.301 -2.386 -22.086 1.00 86.00 113 GLY A N 1
ATOM 913 C CA . GLY A 1 113 ? 12.760 -1.361 -23.026 1.00 86.00 113 GLY A CA 1
ATOM 914 C C . GLY A 1 113 ? 14.287 -1.220 -23.061 1.00 86.00 113 GLY A C 1
ATOM 915 O O . GLY A 1 113 ? 14.863 -1.091 -24.137 1.00 86.00 113 GLY A O 1
ATOM 916 N N . GLY A 1 114 ? 14.961 -1.337 -21.913 1.00 83.44 114 GLY A N 1
ATOM 917 C CA . GLY A 1 114 ? 16.427 -1.350 -21.823 1.00 83.44 114 GLY A CA 1
ATOM 918 C C . GLY A 1 114 ? 17.108 -2.559 -22.483 1.00 83.44 114 GLY A C 1
ATOM 919 O O . GLY A 1 114 ? 18.293 -2.480 -22.797 1.00 83.44 114 GLY A O 1
ATOM 920 N N . LEU A 1 115 ? 16.383 -3.659 -22.732 1.00 85.69 115 LEU A N 1
ATOM 921 C CA . LEU A 1 115 ? 16.884 -4.782 -23.542 1.00 85.69 115 LEU A CA 1
ATOM 922 C C . LEU A 1 115 ? 16.842 -4.479 -25.044 1.00 85.69 115 LEU A C 1
ATOM 924 O O . LEU A 1 115 ? 17.672 -4.994 -25.786 1.00 85.69 115 LEU A O 1
ATOM 928 N N . VAL A 1 116 ? 15.877 -3.668 -25.485 1.00 85.06 116 VAL A N 1
ATOM 929 C CA . VAL A 1 116 ? 15.700 -3.294 -26.898 1.00 85.06 116 VAL A CA 1
ATOM 930 C C . VAL A 1 116 ? 16.591 -2.106 -27.263 1.00 85.06 116 VAL A C 1
ATOM 932 O O . VAL A 1 116 ? 17.224 -2.104 -28.314 1.00 85.06 116 VAL A O 1
ATOM 935 N N . PHE A 1 117 ? 16.677 -1.112 -26.379 1.00 84.06 117 PHE A N 1
ATOM 936 C CA . PHE A 1 117 ? 17.455 0.112 -26.570 1.00 84.06 117 PHE A CA 1
ATOM 937 C C . PHE A 1 117 ? 18.711 0.091 -25.693 1.00 84.06 117 PHE A C 1
ATOM 939 O O . PHE A 1 117 ? 18.823 0.835 -24.717 1.00 84.06 117 PHE A O 1
ATOM 946 N N . THR A 1 118 ? 19.661 -0.782 -26.033 1.00 76.81 118 THR A N 1
ATOM 947 C CA . THR A 1 118 ? 20.879 -1.009 -25.233 1.00 76.81 118 THR A CA 1
ATOM 948 C C . THR A 1 118 ? 21.813 0.197 -25.172 1.00 76.81 118 THR A C 1
ATOM 950 O O . THR A 1 118 ? 22.522 0.363 -24.184 1.00 76.81 118 THR A O 1
ATOM 953 N N . GLU A 1 119 ? 21.806 1.048 -26.199 1.00 78.44 119 GLU A N 1
ATOM 954 C CA . GLU A 1 119 ? 22.612 2.278 -26.256 1.00 78.44 119 GLU A CA 1
ATOM 955 C C . GLU A 1 119 ? 21.884 3.501 -25.670 1.00 78.44 119 GLU A C 1
ATOM 957 O O . GLU A 1 119 ? 22.419 4.606 -25.669 1.00 78.44 119 GLU A O 1
ATOM 962 N N . GLY A 1 120 ? 20.674 3.305 -25.134 1.00 77.62 120 GLY A N 1
ATOM 963 C CA . GLY A 1 120 ? 19.819 4.379 -24.640 1.00 77.62 120 GLY A CA 1
ATOM 964 C C . GLY A 1 120 ? 19.118 5.158 -25.756 1.00 77.62 120 GLY A C 1
ATOM 965 O O . GLY A 1 120 ? 19.313 4.931 -26.949 1.00 77.62 120 GLY A O 1
ATOM 966 N N . LEU A 1 121 ? 18.241 6.074 -25.354 1.00 81.25 121 LEU A N 1
ATOM 967 C CA . LEU A 1 121 ? 17.548 6.987 -26.259 1.00 81.25 121 LEU A CA 1
ATOM 968 C C . LEU A 1 121 ? 18.362 8.276 -26.377 1.00 81.25 121 LEU A C 1
ATOM 970 O O . LEU A 1 121 ? 18.555 8.988 -25.388 1.00 81.25 121 LEU A O 1
ATOM 974 N N . GLY A 1 122 ? 18.838 8.570 -27.586 1.00 79.94 122 GLY A N 1
ATOM 975 C CA . GLY A 1 122 ? 19.505 9.833 -27.888 1.00 79.94 122 GLY A CA 1
ATOM 976 C C . GLY A 1 122 ? 18.509 10.991 -27.858 1.00 79.94 122 GLY A C 1
ATOM 977 O O . GLY A 1 122 ? 17.529 10.994 -28.603 1.00 79.94 122 GLY A O 1
ATOM 978 N N . LEU A 1 123 ? 18.756 11.973 -26.996 1.00 81.94 123 LEU A N 1
ATOM 979 C CA . LEU A 1 123 ? 17.989 13.212 -26.914 1.00 81.94 123 LEU A CA 1
ATOM 980 C C . LEU A 1 123 ? 18.685 14.333 -27.706 1.00 81.94 123 LEU A C 1
ATOM 982 O O . LEU A 1 123 ? 19.916 14.334 -27.839 1.00 81.94 123 LEU A O 1
ATOM 986 N N . PRO A 1 124 ? 17.931 15.328 -28.214 1.00 75.50 124 PRO A N 1
ATOM 987 C CA . PRO A 1 124 ? 18.539 16.538 -28.762 1.00 75.50 124 PRO A CA 1
ATOM 988 C C . PRO A 1 124 ? 19.426 17.195 -27.690 1.00 75.50 124 PRO A C 1
ATOM 990 O O . PRO A 1 124 ? 19.053 17.203 -26.520 1.00 75.50 124 PRO A O 1
ATOM 993 N N . LEU A 1 125 ? 20.583 17.738 -28.098 1.00 77.06 125 LEU A N 1
ATOM 994 C CA . LEU A 1 125 ? 21.684 18.264 -27.254 1.00 77.06 125 LEU A CA 1
ATOM 995 C C . LEU A 1 125 ? 22.737 17.238 -26.783 1.00 77.06 125 LEU A C 1
ATOM 997 O O . LEU A 1 125 ? 23.615 17.594 -26.003 1.00 77.06 125 LEU A O 1
ATOM 1001 N N . GLY A 1 126 ? 22.714 15.998 -27.285 1.00 78.81 126 GLY A N 1
ATOM 1002 C CA . GLY A 1 126 ? 23.784 15.017 -27.033 1.00 78.81 126 GLY A CA 1
ATOM 1003 C C . GLY A 1 126 ? 23.681 14.284 -25.691 1.00 78.81 126 GLY A C 1
ATOM 1004 O O . GLY A 1 126 ? 24.633 13.628 -25.277 1.00 78.81 126 GLY A O 1
ATOM 1005 N N . TYR A 1 127 ? 22.534 14.379 -25.015 1.00 81.38 127 TYR A N 1
ATOM 1006 C CA . TYR A 1 127 ? 22.241 13.584 -23.825 1.00 81.38 127 TYR A CA 1
ATOM 1007 C C . TYR A 1 127 ? 21.727 12.195 -24.214 1.00 81.38 127 TYR A C 1
ATOM 1009 O O . TYR A 1 127 ? 20.896 12.063 -25.112 1.00 81.38 127 TYR A O 1
ATOM 1017 N N . THR A 1 128 ? 22.164 11.171 -23.484 1.00 82.81 128 THR A N 1
ATOM 1018 C CA . THR A 1 128 ? 21.679 9.795 -23.644 1.00 82.81 128 THR A CA 1
ATOM 1019 C C . THR A 1 128 ? 20.858 9.405 -22.430 1.00 82.81 128 THR A C 1
ATOM 1021 O O . THR A 1 128 ? 21.336 9.466 -21.296 1.00 82.81 128 THR A O 1
ATOM 1024 N N . LEU A 1 129 ? 19.612 9.008 -22.661 1.00 81.12 129 LEU A N 1
ATOM 1025 C CA . LEU A 1 129 ? 18.682 8.634 -21.608 1.00 81.12 129 LEU A CA 1
ATOM 1026 C C . LEU A 1 129 ? 18.532 7.111 -21.562 1.00 81.12 129 LEU A C 1
ATOM 1028 O O . LEU A 1 129 ? 18.081 6.485 -22.521 1.00 81.12 129 LEU A O 1
ATOM 1032 N N . TYR A 1 130 ? 18.903 6.512 -20.430 1.00 84.38 130 TYR A N 1
ATOM 1033 C CA . TYR A 1 130 ? 18.822 5.067 -20.221 1.00 84.38 130 TYR A CA 1
ATOM 1034 C C . TYR A 1 130 ? 17.498 4.680 -19.563 1.00 84.38 130 TYR A C 1
ATOM 1036 O O . TYR A 1 130 ? 17.170 5.123 -18.462 1.00 84.38 130 TYR A O 1
ATOM 1044 N N . LEU A 1 131 ? 16.744 3.799 -20.222 1.00 84.06 131 LEU A N 1
ATOM 1045 C CA . LEU A 1 131 ? 15.472 3.278 -19.708 1.00 84.06 131 LEU A CA 1
ATOM 1046 C C . LEU A 1 131 ? 15.655 2.475 -18.406 1.00 84.06 131 LEU A C 1
ATOM 1048 O O . LEU A 1 131 ? 14.775 2.484 -17.544 1.00 84.06 131 LEU A O 1
ATOM 1052 N N . THR A 1 132 ? 16.816 1.839 -18.215 1.00 85.50 132 THR A N 1
ATOM 1053 C CA . THR A 1 132 ? 17.152 1.115 -16.978 1.00 85.50 132 THR A CA 1
ATOM 1054 C C . THR A 1 132 ? 17.241 2.044 -15.767 1.00 85.50 132 THR A C 1
ATOM 1056 O O . THR A 1 132 ? 16.779 1.681 -14.686 1.00 85.50 132 THR A O 1
ATOM 1059 N N . SER A 1 133 ? 17.719 3.282 -15.945 1.00 87.69 133 SER A N 1
ATOM 1060 C CA . SER A 1 133 ? 17.754 4.284 -14.874 1.00 87.69 133 SER A CA 1
ATOM 1061 C C . SER A 1 133 ? 16.351 4.666 -14.395 1.00 87.69 133 SER A C 1
ATOM 1063 O O . SER A 1 133 ? 16.138 4.819 -13.194 1.00 87.69 133 SER A O 1
ATOM 1065 N N . PHE A 1 134 ? 15.370 4.762 -15.300 1.00 87.88 134 PHE A N 1
ATOM 1066 C CA . PHE A 1 134 ? 13.968 4.991 -14.921 1.00 87.88 134 PHE A CA 1
ATOM 1067 C C . PHE A 1 134 ? 13.393 3.813 -14.141 1.00 87.88 134 PHE A C 1
ATOM 1069 O O . PHE A 1 134 ? 12.736 4.011 -13.121 1.00 87.88 134 PHE A O 1
ATOM 1076 N N . SER A 1 135 ? 13.679 2.589 -14.586 1.00 88.62 135 SER A N 1
ATOM 1077 C CA . SER A 1 135 ? 13.254 1.384 -13.875 1.00 88.62 135 SER A CA 1
ATOM 1078 C C . SER A 1 135 ? 13.787 1.338 -12.439 1.00 88.62 135 SER A C 1
ATOM 1080 O O . SER A 1 135 ? 13.034 1.010 -11.523 1.00 88.62 135 SER A O 1
ATOM 1082 N N . TRP A 1 136 ? 15.039 1.746 -12.213 1.00 91.56 136 TRP A N 1
ATOM 1083 C CA . TRP A 1 136 ? 15.608 1.820 -10.865 1.00 91.56 136 TRP A CA 1
ATOM 1084 C C . TRP A 1 136 ? 14.814 2.754 -9.944 1.00 91.56 136 TRP A C 1
ATOM 1086 O O . TRP A 1 136 ? 14.435 2.370 -8.837 1.00 91.56 136 TRP A O 1
ATOM 1096 N N . TRP A 1 137 ? 14.490 3.960 -10.413 1.00 92.81 137 TRP A N 1
ATOM 1097 C CA . TRP A 1 137 ? 13.689 4.913 -9.640 1.00 92.81 137 TRP A CA 1
ATOM 1098 C C . TRP A 1 137 ? 12.258 4.429 -9.397 1.00 92.81 137 TRP A C 1
ATOM 1100 O O . TRP A 1 137 ? 11.709 4.669 -8.321 1.00 92.81 137 TRP A O 1
ATOM 1110 N N . LEU A 1 138 ? 11.669 3.700 -10.348 1.00 92.50 138 LEU A N 1
ATOM 1111 C CA . LEU A 1 138 ? 10.363 3.065 -10.163 1.00 92.50 138 LEU A CA 1
ATOM 1112 C C . LEU A 1 138 ? 10.403 1.977 -9.082 1.00 92.50 138 LEU A C 1
ATOM 1114 O O . LEU A 1 138 ? 9.478 1.904 -8.275 1.00 92.50 138 LEU A O 1
ATOM 1118 N N . LEU A 1 139 ? 11.473 1.177 -9.014 1.00 91.88 139 LEU A N 1
ATOM 1119 C CA . LEU A 1 139 ? 11.659 0.195 -7.939 1.00 91.88 139 LEU A CA 1
ATOM 1120 C C . LEU A 1 139 ? 11.803 0.865 -6.575 1.00 91.88 139 LEU A C 1
ATOM 1122 O O . LEU A 1 139 ? 11.142 0.453 -5.624 1.00 91.88 139 LEU A O 1
ATOM 1126 N N . VAL A 1 140 ? 12.609 1.927 -6.482 1.00 93.62 140 VAL A N 1
ATOM 1127 C CA . VAL A 1 140 ? 12.743 2.713 -5.245 1.00 93.62 140 VAL A CA 1
ATOM 1128 C C . VAL A 1 140 ? 11.390 3.299 -4.828 1.00 93.62 140 VAL A C 1
ATOM 1130 O O . VAL A 1 140 ? 11.011 3.196 -3.663 1.00 93.62 140 VAL A O 1
ATOM 1133 N N . GLY A 1 141 ? 10.623 3.850 -5.773 1.00 92.44 141 GLY A N 1
ATOM 1134 C CA . GLY A 1 141 ? 9.268 4.349 -5.524 1.00 92.44 141 GLY A CA 1
ATOM 1135 C C . GLY A 1 141 ? 8.309 3.262 -5.028 1.00 92.44 141 GLY A C 1
ATOM 1136 O O . GLY A 1 141 ? 7.604 3.468 -4.042 1.00 92.44 141 GLY A O 1
ATOM 1137 N N . GLY A 1 142 ? 8.328 2.079 -5.648 1.00 90.44 142 GLY A N 1
ATOM 1138 C CA . GLY A 1 142 ? 7.525 0.929 -5.221 1.00 90.44 142 GLY A CA 1
ATOM 1139 C C . GLY A 1 142 ? 7.904 0.409 -3.830 1.00 90.44 142 GLY A C 1
ATOM 1140 O O . GLY A 1 142 ? 7.025 0.071 -3.032 1.00 90.44 142 GLY A O 1
ATOM 1141 N N . LEU A 1 143 ? 9.198 0.414 -3.498 1.00 92.31 143 LEU A N 1
ATOM 1142 C CA . LEU A 1 143 ? 9.688 0.063 -2.165 1.00 92.31 143 LEU A CA 1
ATOM 1143 C C . LEU A 1 143 ? 9.208 1.072 -1.115 1.00 92.31 143 LEU A C 1
ATOM 1145 O O . LEU A 1 143 ? 8.690 0.674 -0.073 1.00 92.31 143 LEU A O 1
ATOM 1149 N N . LEU A 1 144 ? 9.323 2.373 -1.397 1.00 93.44 144 LEU A N 1
ATOM 1150 C CA . LEU A 1 144 ? 8.825 3.428 -0.510 1.00 93.44 144 LEU A CA 1
ATOM 1151 C C . LEU A 1 144 ? 7.310 3.334 -0.311 1.00 93.44 144 LEU A C 1
ATOM 1153 O O . LEU A 1 144 ? 6.841 3.456 0.817 1.00 93.44 144 LEU A O 1
ATOM 1157 N N . ALA A 1 145 ? 6.549 3.057 -1.372 1.00 89.69 145 ALA A N 1
ATOM 1158 C CA . ALA A 1 145 ? 5.108 2.834 -1.279 1.00 89.69 145 ALA A CA 1
ATOM 1159 C C . ALA A 1 145 ? 4.776 1.613 -0.403 1.00 89.69 145 ALA A C 1
ATOM 1161 O O . ALA A 1 145 ? 3.883 1.685 0.439 1.00 89.69 145 ALA A O 1
ATOM 1162 N N . THR A 1 146 ? 5.534 0.522 -0.534 1.00 89.19 146 THR A N 1
ATOM 1163 C CA . THR A 1 146 ? 5.384 -0.668 0.320 1.00 89.19 146 THR A CA 1
ATOM 1164 C C . THR A 1 146 ? 5.636 -0.337 1.792 1.00 89.19 146 THR A C 1
ATOM 1166 O O . THR A 1 146 ? 4.831 -0.689 2.653 1.00 89.19 146 THR A O 1
ATOM 1169 N N . LEU A 1 147 ? 6.723 0.380 2.091 1.00 90.31 147 LEU A N 1
ATOM 1170 C CA . LEU A 1 147 ? 7.053 0.810 3.453 1.00 90.31 147 LEU A CA 1
ATOM 1171 C C . LEU A 1 147 ? 6.000 1.764 4.024 1.00 90.31 147 LEU A C 1
ATOM 1173 O O . LEU A 1 147 ? 5.632 1.644 5.189 1.00 90.31 147 LEU A O 1
ATOM 1177 N N . TYR A 1 148 ? 5.491 2.682 3.205 1.00 90.00 148 TYR A N 1
ATOM 1178 C CA . TYR A 1 148 ? 4.423 3.598 3.588 1.00 90.00 148 TYR A CA 1
ATOM 1179 C C . TYR A 1 148 ? 3.146 2.845 3.983 1.00 90.00 148 TYR A C 1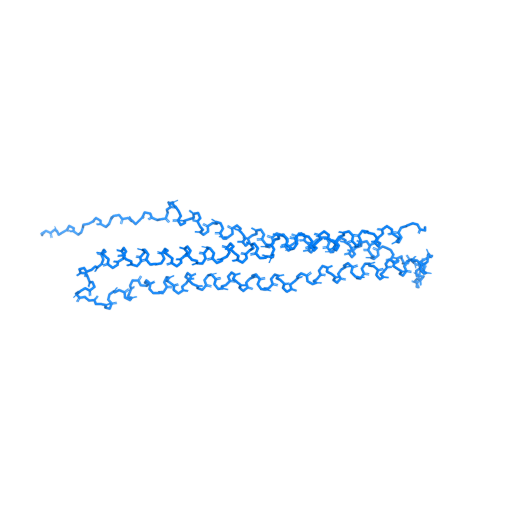
ATOM 1181 O O . TYR A 1 148 ? 2.599 3.094 5.056 1.00 90.00 148 TYR A O 1
ATOM 1189 N N . LEU A 1 149 ? 2.706 1.884 3.164 1.00 86.94 149 LEU A N 1
ATOM 1190 C CA . LEU A 1 149 ? 1.529 1.061 3.463 1.00 86.94 149 LEU A CA 1
ATOM 1191 C C . LEU A 1 149 ? 1.730 0.222 4.731 1.00 86.94 149 LEU A C 1
ATOM 1193 O O . LEU A 1 149 ? 0.816 0.101 5.546 1.00 86.94 149 LEU A O 1
ATOM 1197 N N . LEU A 1 150 ? 2.937 -0.315 4.930 1.00 85.69 150 LEU A N 1
ATOM 1198 C CA . LEU A 1 150 ? 3.286 -1.062 6.137 1.00 85.69 150 LEU A CA 1
ATOM 1199 C C . LEU A 1 150 ? 3.235 -0.170 7.389 1.00 85.69 150 LEU A C 1
ATOM 1201 O O . LEU A 1 150 ? 2.725 -0.589 8.426 1.00 85.69 150 LEU A O 1
ATOM 1205 N N . LEU A 1 151 ? 3.733 1.065 7.296 1.00 87.31 151 LEU A N 1
ATOM 1206 C CA . LEU A 1 151 ? 3.673 2.045 8.381 1.00 87.31 151 LEU A CA 1
ATOM 1207 C C . LEU A 1 151 ? 2.236 2.466 8.693 1.00 87.31 151 LEU A C 1
ATOM 1209 O O . LEU A 1 151 ? 1.869 2.495 9.867 1.00 87.31 151 LEU A O 1
ATOM 1213 N N . GLU A 1 152 ? 1.414 2.757 7.679 1.00 85.75 152 GLU A N 1
ATOM 1214 C CA . GLU A 1 152 ? -0.012 3.050 7.876 1.00 85.75 152 GLU A CA 1
ATOM 1215 C C . GLU A 1 152 ? -0.716 1.878 8.580 1.00 85.75 152 GLU A C 1
ATOM 1217 O O . GLU A 1 152 ? -1.440 2.099 9.552 1.00 85.75 152 GLU A O 1
ATOM 1222 N N . TYR A 1 153 ? -0.443 0.633 8.173 1.00 80.62 153 TYR A N 1
ATOM 1223 C CA . TYR A 1 153 ? -0.976 -0.546 8.857 1.00 80.62 153 TYR A CA 1
ATOM 1224 C C . TYR A 1 153 ? -0.525 -0.620 10.323 1.00 80.62 153 TYR A C 1
ATOM 1226 O O . TYR A 1 153 ? -1.354 -0.752 11.222 1.00 80.62 153 TYR A O 1
ATOM 1234 N N . GLN A 1 154 ? 0.777 -0.485 10.587 1.00 81.94 154 GLN A N 1
ATOM 1235 C CA . GLN A 1 154 ? 1.328 -0.528 11.945 1.00 81.94 154 GLN A CA 1
ATOM 1236 C C . GLN A 1 154 ? 0.747 0.576 12.837 1.00 81.94 154 GLN A C 1
ATOM 1238 O O . GLN A 1 154 ? 0.536 0.373 14.033 1.00 81.94 154 GLN A O 1
ATOM 1243 N N . LEU A 1 155 ? 0.468 1.757 12.282 1.00 83.75 155 LEU A N 1
ATOM 1244 C CA . LEU A 1 155 ? -0.183 2.843 13.011 1.00 83.75 155 LEU A CA 1
ATOM 1245 C C . LEU A 1 155 ? -1.624 2.498 13.380 1.00 83.75 155 LEU A C 1
ATOM 1247 O O . LEU A 1 155 ? -2.030 2.760 14.513 1.00 83.75 155 LEU A O 1
ATOM 1251 N N . ILE A 1 156 ? -2.370 1.887 12.463 1.00 78.00 156 ILE A N 1
ATOM 1252 C CA . ILE A 1 156 ? -3.728 1.409 12.723 1.00 78.00 156 ILE A CA 1
ATOM 1253 C C . ILE A 1 156 ? -3.708 0.318 13.799 1.00 78.00 156 ILE A C 1
ATOM 1255 O O . ILE A 1 156 ? -4.420 0.432 14.793 1.00 78.00 156 ILE A O 1
ATOM 1259 N N . GLU A 1 157 ? -2.825 -0.675 13.690 1.00 75.31 157 GLU A N 1
ATOM 1260 C CA . GLU A 1 157 ? -2.666 -1.745 14.687 1.00 75.31 157 GLU A CA 1
ATOM 1261 C C . GLU A 1 157 ? -2.253 -1.206 16.071 1.00 75.31 157 GLU A C 1
ATOM 1263 O O . GLU A 1 157 ? -2.749 -1.648 17.112 1.00 75.31 157 GLU A O 1
ATOM 1268 N N . ARG A 1 158 ? -1.405 -0.171 16.113 1.00 79.62 158 ARG A N 1
ATOM 1269 C CA . ARG A 1 158 ? -1.063 0.535 17.358 1.00 79.62 158 ARG A CA 1
ATOM 1270 C C . ARG A 1 158 ? -2.228 1.337 17.924 1.00 79.62 158 ARG A C 1
ATOM 1272 O O . ARG A 1 158 ? -2.357 1.382 19.147 1.00 79.62 158 ARG A O 1
ATOM 1279 N N . LYS A 1 159 ? -3.047 1.989 17.088 1.00 73.75 159 LYS A N 1
ATOM 1280 C CA . LYS A 1 159 ? -4.291 2.639 17.539 1.00 73.75 159 LYS A CA 1
ATOM 1281 C C . LYS A 1 159 ? -5.215 1.588 18.163 1.00 73.75 159 LYS A C 1
ATOM 1283 O O . LYS A 1 159 ? -5.653 1.791 19.293 1.00 73.75 159 LYS A O 1
ATOM 1288 N N . PHE A 1 160 ? -5.400 0.444 17.500 1.00 67.25 160 PHE A N 1
ATOM 1289 C CA . PHE A 1 160 ? -6.171 -0.693 18.016 1.00 67.25 160 PHE A CA 1
ATOM 1290 C C . PHE A 1 160 ? -5.656 -1.167 19.383 1.00 67.25 160 PHE A C 1
ATOM 1292 O O . PHE A 1 160 ? -6.417 -1.262 20.347 1.00 67.25 160 PHE A O 1
ATOM 1299 N N . SER A 1 161 ? -4.344 -1.373 19.502 1.00 67.56 161 SER A N 1
ATOM 1300 C CA . SER A 1 161 ? -3.712 -1.841 20.741 1.00 67.56 161 SER A CA 1
ATOM 1301 C C . SER A 1 161 ? -3.830 -0.829 21.886 1.00 67.56 161 SER A C 1
ATOM 1303 O O . SER A 1 161 ? -4.028 -1.214 23.036 1.00 67.56 161 SER A O 1
ATOM 1305 N N . ARG A 1 162 ? -3.739 0.476 21.595 1.00 66.12 162 ARG A N 1
ATOM 1306 C CA . ARG A 1 162 ? -3.884 1.540 22.603 1.00 66.12 162 ARG A CA 1
ATOM 1307 C C . ARG A 1 162 ? -5.307 1.665 23.125 1.00 66.12 162 ARG A C 1
ATOM 1309 O O . ARG A 1 162 ? -5.477 1.852 24.324 1.00 66.12 162 ARG A O 1
ATOM 1316 N N . VAL A 1 163 ? -6.310 1.549 22.255 1.00 63.19 163 VAL A N 1
ATOM 1317 C CA . VAL A 1 163 ? -7.718 1.541 22.679 1.00 63.19 163 VAL A CA 1
ATOM 1318 C C . VAL A 1 163 ? -7.977 0.346 23.597 1.00 63.19 163 VAL A C 1
ATOM 1320 O O . VAL A 1 163 ? -8.607 0.508 24.634 1.00 63.19 163 VAL A O 1
ATOM 1323 N N . HIS A 1 164 ? -7.407 -0.822 23.294 1.00 53.78 164 HIS A N 1
ATOM 1324 C CA . HIS A 1 164 ? -7.483 -1.994 24.168 1.00 53.78 164 HIS A CA 1
ATOM 1325 C C . HIS A 1 164 ? -6.738 -1.800 25.509 1.00 53.78 164 HIS A C 1
ATOM 1327 O O . HIS A 1 164 ? -7.289 -2.080 26.569 1.00 53.78 164 HIS A O 1
ATOM 1333 N N . SER A 1 165 ? -5.521 -1.243 25.497 1.00 53.19 165 SER A N 1
ATOM 1334 C CA . SER A 1 165 ? -4.714 -1.025 26.713 1.00 53.19 165 SER A CA 1
ATOM 1335 C C . SER A 1 165 ? -5.250 0.085 27.626 1.00 53.19 165 SER A C 1
ATOM 1337 O O . SER A 1 165 ? -5.234 -0.082 28.843 1.00 53.19 165 SER A O 1
ATOM 1339 N N . SER A 1 166 ? -5.738 1.202 27.077 1.00 50.91 166 SER A N 1
ATOM 1340 C CA . SER A 1 166 ? -6.376 2.273 27.865 1.00 50.91 166 SER A CA 1
ATOM 1341 C C . SER A 1 166 ? -7.643 1.784 28.566 1.00 50.91 166 SER A C 1
ATOM 1343 O O . SER A 1 166 ? -8.085 2.355 29.559 1.00 50.91 166 SER A O 1
ATOM 1345 N N . SER A 1 167 ? -8.232 0.734 28.012 1.00 49.41 167 SER A N 1
ATOM 1346 C CA . SER A 1 167 ? -9.469 0.118 28.443 1.00 49.41 167 SER A CA 1
ATOM 1347 C C . SER A 1 167 ? -9.192 -0.909 29.566 1.00 49.41 167 SER A C 1
ATOM 1349 O O . SER A 1 167 ? -9.998 -1.031 30.488 1.00 49.41 167 SER A O 1
ATOM 1351 N N . ASP A 1 168 ? -8.035 -1.585 29.583 1.00 47.06 168 ASP A N 1
ATOM 1352 C CA . ASP A 1 168 ? -7.680 -2.638 30.562 1.00 47.06 168 ASP A CA 1
ATOM 1353 C C . ASP A 1 168 ? -7.074 -2.163 31.897 1.00 47.06 168 ASP A C 1
ATOM 1355 O O . ASP A 1 168 ? -6.921 -2.958 32.823 1.00 47.06 168 ASP A O 1
ATOM 1359 N N . GLY A 1 169 ? -6.796 -0.871 32.081 1.00 49.75 169 GLY A N 1
ATOM 1360 C CA . GLY A 1 169 ? -6.454 -0.374 33.414 1.00 49.75 169 GLY A CA 1
ATOM 1361 C C . GLY A 1 169 ? -5.703 0.949 33.444 1.00 49.75 169 GLY A C 1
ATOM 1362 O O . GLY A 1 169 ? -4.603 1.062 32.915 1.00 49.75 169 GLY A O 1
ATOM 1363 N N . ARG A 1 170 ? -6.262 1.886 34.223 1.00 46.56 170 ARG A N 1
ATOM 1364 C CA . ARG A 1 170 ? -5.771 3.229 34.603 1.00 46.56 170 ARG A CA 1
ATOM 1365 C C . ARG A 1 170 ? -6.090 4.369 33.632 1.00 46.56 170 ARG A C 1
ATOM 1367 O O . ARG A 1 170 ? -5.440 4.551 32.614 1.00 46.56 170 ARG A O 1
ATOM 1374 N N . GLY A 1 171 ? -6.968 5.251 34.111 1.00 43.00 171 GLY A N 1
ATOM 1375 C CA . GLY A 1 171 ? -7.135 6.622 33.627 1.00 43.00 171 GLY A CA 1
ATOM 1376 C C . GLY A 1 171 ? -8.567 6.862 33.179 1.00 43.00 171 GLY A C 1
ATOM 1377 O O . GLY A 1 171 ? -8.834 6.924 31.995 1.00 43.00 171 GLY A O 1
ATOM 1378 N N . THR A 1 172 ? -9.531 6.906 34.090 1.00 36.94 172 THR A N 1
ATOM 1379 C CA . THR A 1 172 ? -9.845 8.156 34.789 1.00 36.94 172 THR A CA 1
ATOM 1380 C C . THR A 1 172 ? -10.247 7.882 36.241 1.00 36.94 172 THR A C 1
ATOM 1382 O O . THR A 1 172 ? -11.249 7.232 36.523 1.00 36.94 172 THR A O 1
ATOM 1385 N N . ARG A 1 173 ? -9.475 8.408 37.204 1.00 33.00 173 ARG A N 1
ATOM 1386 C CA . ARG A 1 173 ? -10.016 8.642 38.550 1.00 33.00 173 ARG A CA 1
ATOM 1387 C C . ARG A 1 173 ? -11.086 9.716 38.391 1.00 33.00 173 ARG A C 1
ATOM 1389 O O . ARG A 1 173 ? -10.748 10.880 38.199 1.00 33.00 173 ARG A O 1
ATOM 1396 N N . ILE A 1 174 ? -12.350 9.319 38.456 1.00 41.31 174 ILE A N 1
ATOM 1397 C CA . ILE A 1 174 ? -13.439 10.242 38.767 1.00 41.31 174 ILE A CA 1
ATOM 1398 C C . ILE A 1 174 ? -13.080 10.846 40.138 1.00 41.31 174 ILE A C 1
ATOM 1400 O O . ILE A 1 174 ? -12.831 10.075 41.073 1.00 41.31 174 ILE A O 1
ATOM 1404 N N . PRO A 1 175 ? -12.935 12.177 40.275 1.00 30.72 175 PRO A N 1
ATOM 1405 C CA . PRO A 1 175 ? -12.681 12.774 41.578 1.00 30.72 175 PRO A CA 1
ATOM 1406 C C . PRO A 1 175 ? -13.861 12.431 42.498 1.00 30.72 175 PRO A C 1
ATOM 1408 O O . PRO A 1 175 ? -15.008 12.499 42.051 1.00 30.72 175 PRO A O 1
ATOM 1411 N N . PRO A 1 176 ? -13.620 12.027 43.757 1.00 31.98 176 PRO A N 1
ATOM 1412 C CA . PRO A 1 176 ? -14.715 11.764 44.671 1.00 31.98 176 PRO A CA 1
ATOM 1413 C C . PRO A 1 176 ? -15.436 13.092 44.905 1.00 31.98 176 PRO A C 1
ATOM 1415 O O . PRO A 1 176 ? -14.833 14.056 45.379 1.00 31.98 176 PRO A O 1
ATOM 1418 N N . GLY A 1 177 ? -16.712 13.149 44.526 1.00 37.22 177 GLY A N 1
ATOM 1419 C CA . GLY A 1 177 ? -17.604 14.249 44.863 1.00 37.22 177 GLY A CA 1
ATOM 1420 C C . GLY A 1 177 ? -17.760 14.317 46.378 1.00 37.22 177 GLY A C 1
ATOM 1421 O O . GLY A 1 177 ? -18.594 13.628 46.959 1.00 37.22 177 GLY A O 1
ATOM 1422 N N . GLY A 1 178 ? -16.905 15.110 47.017 1.00 32.78 178 GLY A N 1
ATOM 1423 C CA . GLY A 1 178 ? -16.950 15.402 48.439 1.00 32.78 178 GLY A CA 1
ATOM 1424 C C . GLY A 1 178 ? -17.954 16.509 48.725 1.00 32.78 178 GLY A C 1
ATOM 1425 O O . GLY A 1 178 ? -17.631 17.682 48.593 1.00 32.78 178 GLY A O 1
ATOM 1426 N N . THR A 1 179 ? -19.152 16.086 49.126 1.00 36.22 179 THR A N 1
ATOM 1427 C CA . THR A 1 179 ? -20.012 16.703 50.151 1.00 36.22 179 THR A CA 1
ATOM 1428 C C . THR A 1 179 ? -20.299 18.203 50.046 1.00 36.22 179 THR A C 1
ATOM 1430 O O . THR A 1 179 ? -19.503 19.046 50.459 1.00 36.22 179 THR A O 1
ATOM 1433 N N . ALA A 1 180 ? -21.538 18.510 49.651 1.00 40.75 180 ALA A N 1
ATOM 1434 C CA . ALA A 1 180 ? -22.239 19.712 50.078 1.00 40.75 180 ALA A CA 1
ATOM 1435 C C . ALA A 1 180 ? -22.242 19.771 51.616 1.00 40.75 180 ALA A C 1
ATOM 1437 O O . ALA A 1 180 ? -22.991 19.055 52.279 1.00 40.75 180 ALA A O 1
ATOM 1438 N N . ALA A 1 181 ? -21.368 20.600 52.181 1.00 34.69 181 ALA A N 1
ATOM 1439 C CA . ALA A 1 181 ? -21.481 21.037 53.559 1.00 34.69 181 ALA A CA 1
ATOM 1440 C C . ALA A 1 181 ? -22.465 22.209 53.585 1.00 34.69 181 ALA A C 1
ATOM 1442 O O . ALA A 1 181 ? -22.138 23.332 53.205 1.00 34.69 181 ALA A O 1
ATOM 1443 N N . SER A 1 182 ? -23.690 21.914 54.009 1.00 39.91 182 SER A N 1
ATOM 1444 C CA . SER A 1 182 ? -24.605 22.889 54.590 1.00 39.91 182 SER A CA 1
ATOM 1445 C C . SER A 1 182 ? -23.894 23.629 55.726 1.00 39.91 182 SER A C 1
ATOM 1447 O O . SER A 1 182 ? -23.462 22.989 56.688 1.00 39.91 182 SER A O 1
ATOM 1449 N N . ALA A 1 183 ? -23.783 24.951 55.627 1.00 30.84 183 ALA A N 1
ATOM 1450 C CA . ALA A 1 183 ? -23.445 25.809 56.755 1.00 30.84 183 ALA A CA 1
ATOM 1451 C C . ALA A 1 183 ? -24.721 26.552 57.207 1.00 30.84 183 ALA A C 1
ATOM 1453 O O . ALA A 1 183 ? -25.481 26.978 56.333 1.00 30.84 183 ALA A O 1
ATOM 1454 N N . PRO A 1 184 ? -24.983 26.634 58.525 1.00 43.59 184 PRO A N 1
ATOM 1455 C CA . PRO A 1 184 ? -26.139 27.324 59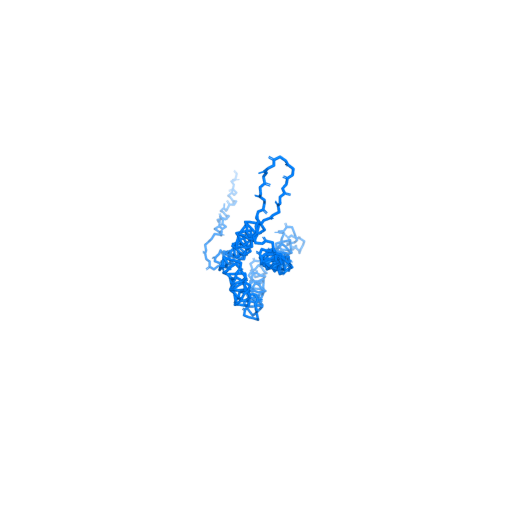.101 1.00 43.59 184 PRO A CA 1
ATOM 1456 C C . PRO A 1 184 ? -26.050 28.851 58.997 1.00 43.59 184 PRO A C 1
ATOM 1458 O O . PRO A 1 184 ? -24.917 29.383 58.934 1.00 43.59 184 PRO A O 1
#

Secondary structure (DSSP, 8-state):
--HHHHHHHHHHHHHHHHHHHHHHHHSHHHHHHHHHHHHHHHHHHHHHHHHHHHHHHHHHTT-THHHHHTTHHHHHHHHHHHHHHHHHHHHHHHHHTHHHHHHHHHHHHHHHHHHH-TT-EEPTTS-EE-HHHHHHHHHHHHHHHHHHHHHHHHHHHHHHHHHHHHHHS----PPP--------

pLDDT: mean 74.94, std 15.42, range [30.72, 94.0]

Foldseek 3Di:
DCLLVVLLVLLVVLVVVLVVVCCVQPPPVVVVVLVVLVVVLVVVLVVVVVVCCVVCVVVCVVDVVVVVVVCSVVVVVVSVVVSVVLVVLVVVLVVLSVVLVVLSVQLNVLSVVCVVCVQADQDPPGDGHHSSVVSVVSSVVSVVSSVVSVVSSVVSVVVSVVVVVCVVDDDDDPDPPDDDDDDD